Protein AF-A0A3C0UAY2-F1 (afdb_monomer_lite)

Sequence (83 aa):
FEASVANTAGVDALVQWRERANERLAAGQRRLEEGMMGRAALYEPIDNRRFHKDGHGYDAHEAEKAMLLDPNARLDASGYFEM

Structure (mmCIF, N/CA/C/O backbone):
data_AF-A0A3C0UAY2-F1
#
_entry.id   AF-A0A3C0UAY2-F1
#
loop_
_atom_site.group_PDB
_atom_site.id
_atom_site.type_symbol
_atom_site.label_atom_id
_atom_site.label_alt_id
_atom_site.label_comp_id
_atom_site.label_asym_id
_atom_site.label_entity_id
_atom_site.label_seq_id
_a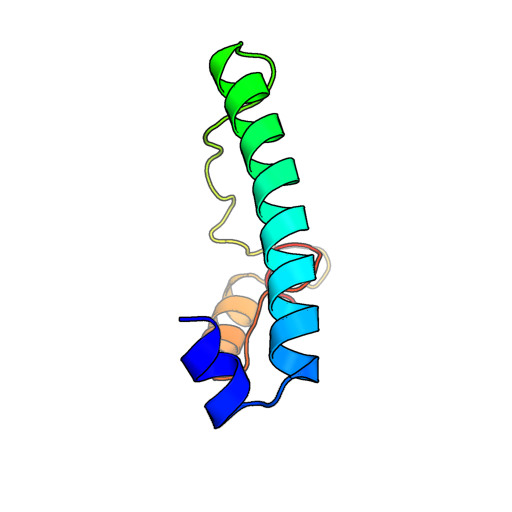tom_site.pdbx_PDB_ins_code
_atom_site.Cartn_x
_atom_site.Cartn_y
_atom_site.Cartn_z
_atom_site.occupancy
_atom_site.B_iso_or_equiv
_atom_site.auth_seq_id
_atom_site.auth_comp_id
_atom_site.auth_asym_id
_atom_site.auth_atom_id
_atom_site.pdbx_PDB_model_num
ATOM 1 N N . PHE A 1 1 ? -11.719 7.315 16.041 1.00 87.88 1 PHE A N 1
ATOM 2 C CA . PHE A 1 1 ? -11.624 6.423 14.869 1.00 87.88 1 PHE A CA 1
ATOM 3 C C . PHE A 1 1 ? -12.160 5.032 15.192 1.00 87.88 1 PHE A C 1
ATOM 5 O O . PHE A 1 1 ? -13.185 4.670 14.641 1.00 87.88 1 PHE A O 1
ATOM 12 N N . GLU A 1 2 ? -11.562 4.299 16.135 1.00 93.44 2 GLU A N 1
ATOM 13 C CA . GLU A 1 2 ? -11.974 2.931 16.509 1.00 93.44 2 GLU A CA 1
ATOM 14 C C . GLU A 1 2 ? -13.457 2.782 16.871 1.00 93.44 2 GLU A C 1
ATOM 16 O O . GLU A 1 2 ? -14.118 1.881 16.369 1.00 93.44 2 GLU A O 1
ATOM 21 N N . ALA A 1 3 ? -14.008 3.710 17.662 1.00 93.25 3 ALA A N 1
ATOM 22 C CA . ALA A 1 3 ? -15.440 3.733 17.965 1.00 93.25 3 ALA A CA 1
ATOM 23 C C . ALA A 1 3 ? -16.310 3.841 16.695 1.00 93.25 3 ALA A C 1
ATOM 25 O O . ALA A 1 3 ? -17.374 3.241 16.626 1.00 93.25 3 ALA A O 1
ATOM 26 N N . SER A 1 4 ? -15.843 4.552 15.661 1.00 94.44 4 SER A N 1
ATOM 27 C CA . SER A 1 4 ? -16.535 4.631 14.367 1.00 94.44 4 SER A CA 1
ATOM 28 C C . SER A 1 4 ? -16.484 3.296 13.623 1.00 94.44 4 SER A C 1
ATOM 30 O O . SER A 1 4 ? -17.500 2.856 13.099 1.00 94.44 4 SER A O 1
ATOM 32 N N . VAL A 1 5 ? -15.331 2.614 13.619 1.00 93.50 5 VAL A N 1
ATOM 33 C CA . VAL A 1 5 ? -15.194 1.279 13.009 1.00 93.50 5 VAL A CA 1
ATOM 34 C C . VAL A 1 5 ? -16.102 0.272 13.710 1.00 93.50 5 VAL A C 1
ATOM 36 O O . VAL A 1 5 ? -16.859 -0.419 13.038 1.00 93.50 5 VAL A O 1
ATOM 39 N N . ALA A 1 6 ? -16.117 0.257 15.046 1.00 95.56 6 ALA A N 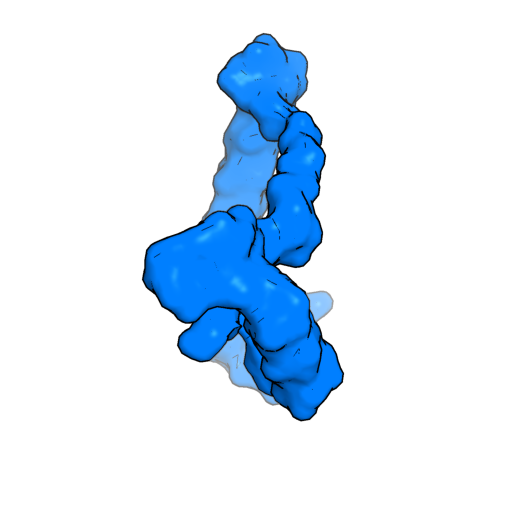1
ATOM 40 C CA . ALA A 1 6 ? -17.029 -0.595 15.806 1.00 95.56 6 ALA A CA 1
ATOM 41 C C . ALA A 1 6 ? -18.500 -0.305 15.472 1.00 95.56 6 ALA A C 1
ATOM 43 O O . ALA A 1 6 ? -19.271 -1.231 15.244 1.00 95.56 6 ALA A O 1
ATOM 44 N N . ASN A 1 7 ? -18.874 0.976 15.395 1.00 95.56 7 ASN A N 1
ATOM 45 C CA . ASN A 1 7 ? -20.254 1.381 15.133 1.00 95.56 7 ASN A CA 1
ATOM 46 C C . ASN A 1 7 ? -20.712 1.128 13.686 1.00 95.56 7 ASN A C 1
ATOM 48 O O . ASN A 1 7 ? -21.903 0.948 13.462 1.00 95.56 7 ASN A O 1
ATOM 52 N N . THR A 1 8 ? -19.806 1.149 12.703 1.00 96.44 8 THR A N 1
ATOM 53 C CA . THR A 1 8 ? -20.161 1.064 11.269 1.00 96.44 8 THR A CA 1
ATOM 54 C C . THR A 1 8 ? -19.887 -0.303 10.648 1.00 96.44 8 THR A C 1
ATOM 56 O O . THR A 1 8 ? -20.621 -0.718 9.757 1.00 96.44 8 THR A O 1
ATOM 59 N N . ALA A 1 9 ? -18.855 -1.004 11.118 1.00 95.38 9 ALA A N 1
ATOM 60 C CA . ALA A 1 9 ? -18.379 -2.275 10.571 1.00 95.38 9 ALA A CA 1
ATOM 61 C C . ALA A 1 9 ? -18.341 -3.410 11.613 1.00 95.38 9 ALA A C 1
ATOM 63 O O . ALA A 1 9 ? -18.047 -4.552 11.266 1.00 95.38 9 ALA A O 1
ATOM 64 N N . GLY A 1 10 ? -18.662 -3.118 12.878 1.00 97.44 10 GLY A N 1
ATOM 65 C CA . GLY A 1 10 ? -18.730 -4.099 13.957 1.00 97.44 10 GLY A CA 1
ATOM 66 C C . GLY A 1 10 ? -17.418 -4.289 14.720 1.00 97.44 10 GLY A C 1
ATOM 67 O O . GLY A 1 10 ? -16.351 -3.789 14.353 1.00 97.44 10 GLY A O 1
ATOM 68 N N . VAL A 1 11 ? -17.509 -5.023 15.830 1.00 97.12 11 VAL A N 1
ATOM 69 C CA . VAL A 1 11 ? -16.382 -5.257 16.746 1.00 97.12 11 VAL A CA 1
ATOM 70 C C . VAL A 1 11 ? -15.316 -6.154 16.112 1.00 97.12 11 VAL A C 1
ATOM 72 O O . VAL A 1 11 ? -14.132 -5.873 16.266 1.00 97.12 11 VAL A O 1
ATOM 75 N N . ASP A 1 12 ? -15.706 -7.163 15.333 1.00 97.69 12 ASP A N 1
ATOM 76 C CA . ASP A 1 12 ? -14.748 -8.051 14.659 1.00 97.69 12 ASP A CA 1
ATOM 77 C C . ASP A 1 12 ? -13.885 -7.287 13.647 1.00 97.69 12 ASP A C 1
ATOM 79 O O . ASP A 1 12 ? -12.669 -7.472 13.588 1.00 97.69 12 ASP A O 1
ATOM 83 N N . ALA A 1 13 ? -14.490 -6.358 12.898 1.00 97.00 13 ALA A N 1
ATOM 84 C CA . ALA A 1 13 ? -13.761 -5.472 11.995 1.00 97.00 13 ALA A CA 1
ATOM 85 C C . ALA A 1 13 ? -12.796 -4.548 12.754 1.00 97.00 13 ALA A C 1
ATOM 87 O O . ALA A 1 13 ? -11.687 -4.293 12.282 1.00 97.00 13 ALA A O 1
ATOM 88 N N . LEU A 1 14 ? -13.181 -4.072 13.946 1.00 97.75 14 LEU A N 1
ATOM 89 C CA . LEU A 1 14 ? -12.289 -3.298 14.810 1.00 97.75 14 LEU A CA 1
ATOM 90 C C . LEU A 1 14 ? -11.086 -4.133 15.278 1.00 97.75 14 LEU A C 1
ATOM 92 O O . LEU A 1 14 ? -9.963 -3.629 15.264 1.00 97.75 14 LEU A O 1
ATOM 96 N N . VAL A 1 15 ? -11.301 -5.391 15.673 1.00 98.00 15 VAL A N 1
ATOM 97 C CA . VAL A 1 15 ? -10.218 -6.291 16.104 1.00 98.00 15 VAL A CA 1
ATOM 98 C C . VAL A 1 15 ? -9.235 -6.529 14.958 1.00 98.00 15 VAL A C 1
ATOM 100 O O . VAL A 1 15 ? -8.048 -6.247 15.117 1.00 98.00 15 VAL A O 1
ATOM 103 N N . GLN A 1 16 ? -9.730 -6.917 13.780 1.00 97.75 16 GLN A N 1
ATOM 104 C CA . GLN A 1 16 ? -8.889 -7.137 12.596 1.00 97.75 16 GLN A CA 1
ATOM 105 C C . GLN A 1 16 ? -8.123 -5.876 12.182 1.00 97.75 16 GLN A C 1
ATOM 107 O O . GLN A 1 16 ? -6.951 -5.935 11.802 1.00 97.75 16 GLN A O 1
ATOM 112 N N . TRP A 1 17 ? -8.774 -4.711 12.253 1.00 96.62 17 TRP A N 1
ATOM 113 C CA . TRP A 1 17 ? -8.111 -3.441 11.981 1.00 96.62 17 TRP A CA 1
ATOM 114 C C . TRP A 1 17 ? -6.968 -3.190 12.968 1.00 96.62 17 TRP A C 1
ATOM 116 O O . TRP A 1 17 ? -5.874 -2.808 12.550 1.00 96.62 17 TRP A O 1
ATOM 126 N N . ARG A 1 18 ? -7.198 -3.423 14.264 1.00 97.94 18 ARG A N 1
ATOM 127 C CA . ARG A 1 18 ? -6.207 -3.175 15.314 1.00 97.94 18 ARG A CA 1
ATOM 128 C C . ARG A 1 18 ? -4.999 -4.101 15.187 1.00 97.94 18 ARG A C 1
ATOM 130 O O . ARG A 1 18 ? -3.872 -3.634 15.338 1.00 97.94 18 ARG A O 1
ATOM 137 N N . GLU A 1 19 ? -5.218 -5.375 14.873 1.00 98.19 19 GLU A N 1
ATOM 138 C CA . GLU A 1 19 ? -4.142 -6.339 14.608 1.00 98.19 19 GLU A CA 1
ATOM 139 C C . GLU A 1 19 ? -3.254 -5.861 13.454 1.00 98.19 19 GLU A C 1
ATOM 141 O O . GLU A 1 19 ? -2.057 -5.629 13.642 1.00 98.19 19 GLU A O 1
ATOM 146 N N . ARG A 1 20 ? -3.859 -5.565 12.298 1.00 97.56 20 ARG A N 1
ATOM 147 C CA . ARG A 1 20 ? -3.142 -5.053 11.120 1.00 97.56 20 ARG A CA 1
ATOM 148 C C . ARG A 1 20 ? -2.416 -3.734 11.387 1.00 97.56 20 ARG A C 1
ATOM 150 O O . ARG A 1 20 ? -1.308 -3.525 10.892 1.00 97.56 20 ARG A O 1
ATOM 157 N N . ALA A 1 21 ? -3.028 -2.831 12.153 1.00 97.69 21 ALA A N 1
ATOM 158 C CA . ALA A 1 21 ? -2.429 -1.545 12.500 1.00 97.69 21 ALA A CA 1
ATOM 159 C C . ALA A 1 21 ? -1.167 -1.722 13.357 1.00 97.69 21 ALA A C 1
ATOM 161 O O . ALA A 1 21 ? -0.140 -1.101 13.072 1.00 97.69 21 ALA A O 1
ATOM 162 N N . ASN A 1 22 ? -1.218 -2.601 14.359 1.00 98.12 22 ASN A N 1
ATOM 163 C CA . ASN A 1 22 ? -0.083 -2.879 15.236 1.00 98.12 22 ASN A CA 1
ATOM 164 C C . ASN A 1 22 ? 1.061 -3.578 14.491 1.00 98.12 22 ASN A C 1
ATOM 166 O O . ASN A 1 22 ? 2.218 -3.180 14.637 1.00 98.12 22 ASN A O 1
ATOM 170 N N . GLU A 1 23 ? 0.748 -4.562 13.644 1.00 98.50 23 GLU A N 1
ATOM 171 C CA . GLU A 1 23 ? 1.739 -5.218 12.782 1.00 98.50 23 GLU A CA 1
ATOM 172 C C . GLU A 1 23 ? 2.438 -4.208 11.867 1.00 98.50 23 GLU A C 1
ATOM 174 O O . GLU A 1 23 ? 3.671 -4.176 11.776 1.00 98.50 23 GLU A O 1
ATOM 179 N N . ARG A 1 24 ? 1.662 -3.324 11.225 1.00 98.19 24 ARG A N 1
ATOM 180 C CA . ARG A 1 24 ? 2.210 -2.293 10.341 1.00 98.19 24 ARG A CA 1
ATOM 181 C C . ARG A 1 24 ? 3.076 -1.289 11.095 1.00 98.19 24 ARG A C 1
ATOM 183 O O . ARG A 1 24 ? 4.111 -0.890 10.562 1.00 98.19 24 ARG A O 1
ATOM 190 N N . LEU A 1 25 ? 2.679 -0.893 12.303 1.00 98.38 25 LEU A N 1
ATOM 191 C CA . LEU A 1 25 ? 3.447 0.028 13.139 1.00 98.38 25 LEU A CA 1
ATOM 192 C C . LEU A 1 25 ? 4.806 -0.573 13.517 1.00 98.38 25 LEU A C 1
ATOM 194 O O . LEU A 1 25 ? 5.834 0.079 13.335 1.00 98.38 25 LEU A O 1
ATOM 198 N N . ALA A 1 26 ? 4.827 -1.832 13.959 1.00 98.44 26 ALA A N 1
ATOM 199 C CA . ALA A 1 26 ? 6.062 -2.526 14.315 1.00 98.44 26 ALA A CA 1
ATOM 200 C C . ALA A 1 26 ? 7.001 -2.702 13.107 1.00 98.44 26 ALA A C 1
ATOM 202 O O . ALA A 1 26 ? 8.202 -2.439 13.207 1.00 98.44 26 ALA A O 1
ATOM 203 N N . ALA A 1 27 ? 6.465 -3.109 11.950 1.00 98.00 27 ALA A N 1
ATOM 204 C CA . ALA A 1 27 ? 7.246 -3.242 10.719 1.00 98.00 27 ALA A CA 1
ATOM 205 C C . ALA A 1 27 ? 7.777 -1.886 10.216 1.00 98.00 27 ALA A C 1
ATOM 207 O O . ALA A 1 27 ? 8.921 -1.788 9.773 1.00 98.00 27 ALA A O 1
ATOM 208 N N . GLY A 1 28 ? 6.958 -0.833 10.307 1.00 97.50 28 GLY A N 1
ATOM 209 C CA . GLY A 1 28 ? 7.323 0.523 9.903 1.00 97.50 28 GLY A CA 1
ATOM 210 C C . GLY A 1 28 ? 8.434 1.120 10.763 1.00 97.50 28 GLY A C 1
ATOM 211 O O . GLY A 1 28 ? 9.394 1.656 10.213 1.00 97.50 28 GLY A O 1
ATOM 212 N N . GLN A 1 29 ? 8.342 0.973 12.089 1.00 98.06 29 GLN A N 1
ATOM 213 C CA . GLN A 1 29 ? 9.357 1.467 13.021 1.00 98.06 29 GLN A CA 1
ATOM 214 C C . GLN A 1 29 ? 10.725 0.834 12.748 1.00 98.06 29 GLN A C 1
ATOM 216 O O . GLN A 1 29 ? 11.718 1.544 12.610 1.00 98.06 29 GLN A O 1
ATOM 221 N N . ARG A 1 30 ? 10.764 -0.494 12.577 1.00 97.50 30 ARG A N 1
ATOM 222 C CA . ARG A 1 30 ? 11.997 -1.221 12.247 1.00 97.50 30 ARG A CA 1
ATOM 223 C 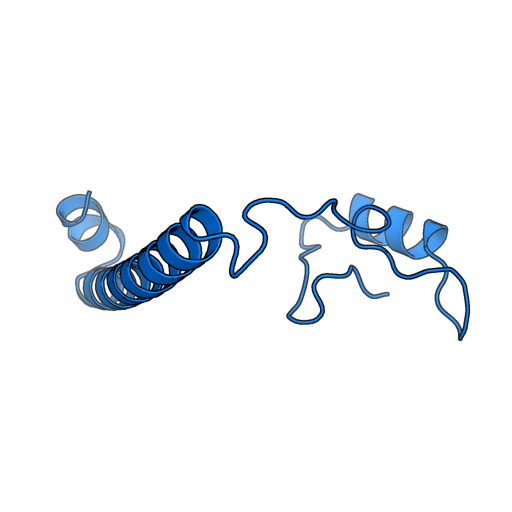C . ARG A 1 30 ? 12.639 -0.701 10.960 1.00 97.50 30 ARG A C 1
ATOM 225 O O . ARG A 1 30 ? 13.823 -0.382 10.953 1.00 97.50 30 ARG A O 1
ATOM 232 N N . ARG A 1 31 ? 11.846 -0.562 9.888 1.00 96.88 31 ARG A N 1
ATOM 233 C CA . ARG A 1 31 ? 12.332 -0.050 8.597 1.00 96.88 31 ARG A CA 1
ATOM 234 C C . ARG A 1 31 ? 12.880 1.374 8.719 1.00 96.88 31 ARG A C 1
ATOM 236 O O . ARG A 1 31 ? 13.884 1.698 8.089 1.00 96.88 31 ARG A O 1
ATOM 243 N N . LEU A 1 32 ? 12.220 2.227 9.504 1.00 97.44 32 LEU A N 1
ATOM 244 C CA . LEU A 1 32 ? 12.658 3.605 9.720 1.00 97.44 32 LEU A CA 1
ATOM 245 C C . LEU A 1 32 ? 14.022 3.654 10.420 1.00 97.44 32 LEU A C 1
ATOM 247 O O . LEU A 1 32 ? 14.914 4.362 9.958 1.00 97.44 32 LEU A O 1
ATOM 251 N N . GLU A 1 33 ? 14.197 2.880 11.491 1.00 98.06 33 GLU A N 1
ATOM 252 C CA . GLU A 1 33 ? 15.455 2.796 12.244 1.00 98.06 33 GLU A CA 1
ATOM 253 C C . GLU A 1 33 ? 16.604 2.258 11.383 1.00 98.06 33 GLU A C 1
ATOM 255 O O . GLU A 1 33 ? 17.688 2.844 11.349 1.00 98.06 33 GLU A O 1
ATOM 260 N N . GLU A 1 34 ? 16.367 1.171 10.644 1.00 98.06 34 GLU A N 1
ATOM 261 C CA . GLU A 1 34 ? 17.342 0.613 9.700 1.00 98.06 34 GLU A CA 1
ATOM 262 C C . GLU A 1 34 ? 17.747 1.637 8.640 1.00 98.06 34 GLU A C 1
ATOM 264 O O . GLU A 1 34 ? 18.932 1.774 8.328 1.00 98.06 34 GLU A O 1
ATOM 269 N N . GLY A 1 35 ? 16.782 2.404 8.138 1.00 97.56 35 GLY A N 1
ATOM 270 C CA . GLY A 1 35 ? 17.035 3.468 7.183 1.00 97.56 35 GLY A CA 1
ATOM 271 C C . GLY A 1 35 ? 17.846 4.632 7.750 1.00 97.56 35 GLY A C 1
ATOM 272 O O . GLY A 1 35 ? 18.807 5.075 7.125 1.00 97.56 35 GLY A O 1
ATOM 273 N N . MET A 1 36 ? 17.522 5.092 8.960 1.00 96.75 36 MET A N 1
ATOM 274 C CA . MET A 1 36 ? 18.267 6.160 9.642 1.00 96.75 36 MET A CA 1
ATOM 275 C C . MET A 1 36 ? 19.717 5.766 9.949 1.00 96.75 36 MET A C 1
ATOM 277 O O . MET A 1 36 ? 20.607 6.611 9.898 1.00 96.75 36 MET A O 1
ATOM 281 N N . MET A 1 37 ? 19.969 4.485 10.232 1.00 97.69 37 MET A N 1
ATOM 282 C CA . MET A 1 37 ? 21.318 3.948 10.443 1.00 97.69 37 MET A CA 1
ATOM 283 C C . MET A 1 37 ? 22.089 3.683 9.138 1.00 97.69 37 MET A C 1
ATOM 285 O O . MET A 1 37 ? 23.226 3.217 9.197 1.00 97.69 37 MET A O 1
ATOM 289 N N . GLY A 1 38 ? 21.482 3.918 7.970 1.00 96.12 38 GLY A N 1
ATOM 290 C CA . GLY A 1 38 ? 22.078 3.608 6.668 1.00 96.12 38 GLY A CA 1
ATOM 291 C C . GLY A 1 38 ? 22.173 2.108 6.362 1.00 96.12 38 GLY A C 1
ATOM 292 O O . GLY A 1 38 ? 22.951 1.710 5.501 1.00 96.12 38 GLY A O 1
ATOM 293 N N . ARG A 1 39 ? 21.408 1.263 7.067 1.00 96.75 39 ARG A N 1
ATOM 294 C CA . ARG A 1 39 ? 21.362 -0.197 6.854 1.00 96.75 39 ARG A CA 1
ATOM 295 C C . ARG A 1 39 ? 20.350 -0.613 5.787 1.00 96.75 39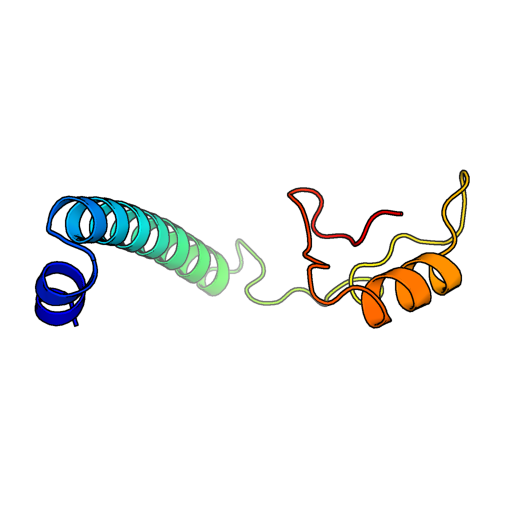 ARG A C 1
ATOM 297 O O . ARG A 1 39 ? 20.467 -1.706 5.246 1.00 96.75 39 ARG A O 1
ATOM 304 N N . ALA A 1 40 ? 19.374 0.243 5.493 1.00 95.81 40 ALA A N 1
ATOM 305 C CA . ALA A 1 40 ? 18.373 0.045 4.449 1.00 95.81 40 ALA A CA 1
ATOM 306 C C . ALA A 1 40 ? 18.064 1.370 3.734 1.00 95.81 40 ALA A C 1
ATOM 308 O O . ALA A 1 40 ? 18.308 2.450 4.271 1.00 95.81 40 ALA A O 1
ATOM 309 N N . ALA A 1 41 ? 17.502 1.310 2.527 1.00 94.56 41 ALA A N 1
ATOM 310 C CA . ALA A 1 41 ? 17.054 2.506 1.824 1.00 94.56 41 ALA A CA 1
ATOM 311 C C . ALA A 1 41 ? 15.694 2.989 2.365 1.00 94.56 41 ALA A C 1
ATOM 313 O O . ALA A 1 41 ? 14.705 2.248 2.403 1.00 94.56 41 ALA A O 1
ATOM 314 N N . LEU A 1 42 ? 15.618 4.267 2.749 1.00 94.88 42 LEU A N 1
ATOM 315 C CA . LEU A 1 42 ? 14.336 4.923 3.048 1.00 94.88 42 LEU A CA 1
ATOM 316 C C . LEU A 1 42 ? 13.558 5.273 1.775 1.00 94.88 42 LEU A C 1
ATOM 318 O O . LEU A 1 42 ? 12.332 5.368 1.813 1.00 94.88 42 LEU A O 1
ATOM 322 N N . TYR A 1 43 ? 14.261 5.435 0.656 1.00 94.19 43 TYR A N 1
ATOM 323 C CA . TYR A 1 43 ? 13.683 5.746 -0.640 1.00 94.19 43 TYR A CA 1
ATOM 324 C C . TYR A 1 43 ? 14.376 4.944 -1.737 1.00 94.19 43 TYR A C 1
ATOM 326 O O . TYR A 1 43 ? 15.601 4.952 -1.838 1.00 94.19 43 TYR A O 1
ATOM 334 N N . GLU A 1 44 ? 13.565 4.305 -2.572 1.00 91.75 44 GLU A N 1
ATOM 335 C CA . GLU A 1 44 ? 13.985 3.625 -3.791 1.00 91.75 44 GLU A CA 1
ATOM 336 C C . GLU A 1 44 ? 13.087 4.127 -4.930 1.00 91.75 44 GLU A C 1
ATOM 338 O O . GLU A 1 44 ? 11.861 4.154 -4.761 1.00 91.75 44 GLU A O 1
ATOM 343 N N . PRO A 1 45 ? 13.656 4.569 -6.066 1.00 92.56 45 PRO A N 1
ATOM 344 C CA . PRO A 1 45 ? 12.867 4.923 -7.236 1.00 92.56 45 PRO A CA 1
ATOM 345 C C . PRO A 1 45 ? 12.000 3.746 -7.687 1.00 92.56 45 PRO A C 1
ATOM 347 O O . PRO A 1 45 ? 12.446 2.602 -7.705 1.00 92.56 45 PRO A O 1
ATOM 350 N N . ILE A 1 46 ? 10.759 4.037 -8.073 1.00 90.00 46 ILE A N 1
ATOM 351 C CA . ILE A 1 46 ? 9.861 3.025 -8.630 1.00 90.00 46 ILE A CA 1
ATOM 352 C C . ILE A 1 46 ? 10.322 2.703 -10.051 1.00 90.00 46 ILE A C 1
ATOM 354 O O . ILE A 1 46 ? 10.398 3.604 -10.889 1.00 90.00 46 ILE A O 1
ATOM 358 N N . ASP A 1 47 ? 10.585 1.426 -10.318 1.00 88.50 47 ASP A N 1
ATOM 359 C CA . ASP A 1 47 ? 10.967 0.966 -11.649 1.00 88.50 47 ASP A CA 1
ATOM 360 C C . ASP A 1 47 ? 9.780 1.004 -12.616 1.00 88.50 47 ASP A C 1
ATOM 362 O O . ASP A 1 47 ? 8.665 0.632 -12.250 1.00 88.50 47 ASP A O 1
ATOM 366 N N . ASN A 1 48 ? 10.034 1.497 -13.829 1.00 89.00 48 ASN A N 1
ATOM 367 C CA . ASN A 1 48 ? 9.140 1.532 -14.990 1.00 89.00 48 ASN A CA 1
ATOM 368 C C . ASN A 1 48 ? 7.641 1.738 -14.685 1.00 89.00 48 ASN A C 1
ATOM 370 O O . ASN A 1 48 ? 6.774 1.102 -15.280 1.00 89.00 48 ASN A O 1
ATOM 374 N N . ARG A 1 49 ? 7.309 2.609 -13.720 1.00 91.88 49 ARG A N 1
ATOM 375 C CA . ARG A 1 49 ? 5.923 2.847 -13.265 1.00 91.88 49 ARG A CA 1
ATOM 376 C C . ARG A 1 49 ? 5.168 1.558 -12.879 1.00 91.88 49 ARG A C 1
ATOM 378 O O . ARG A 1 49 ? 3.942 1.563 -12.888 1.00 91.88 49 ARG A O 1
ATOM 385 N N . ARG A 1 50 ? 5.892 0.504 -12.479 1.00 94.12 50 ARG A N 1
ATOM 386 C CA . ARG A 1 50 ? 5.389 -0.839 -12.145 1.00 94.12 50 ARG A CA 1
ATOM 387 C C . ARG A 1 50 ? 4.872 -1.649 -13.335 1.00 94.12 50 ARG A C 1
ATOM 389 O O . ARG A 1 50 ? 3.991 -2.484 -13.171 1.00 94.12 50 ARG A O 1
ATOM 396 N N . PHE A 1 51 ? 5.456 -1.452 -14.511 1.00 94.44 51 PHE A N 1
ATOM 397 C CA . PHE A 1 51 ? 5.309 -2.367 -15.643 1.00 94.44 51 PHE A CA 1
ATOM 398 C C . PHE A 1 51 ? 6.605 -3.140 -15.859 1.00 94.44 51 PHE A C 1
ATOM 400 O O . PHE A 1 51 ? 7.693 -2.574 -15.729 1.00 94.44 51 PHE A O 1
ATOM 407 N N . HIS A 1 52 ? 6.507 -4.419 -16.214 1.00 92.38 52 HIS A N 1
ATOM 408 C CA . HIS A 1 52 ? 7.694 -5.166 -16.626 1.00 92.38 52 HIS A CA 1
ATOM 409 C C . HIS A 1 52 ? 8.306 -4.552 -17.889 1.00 92.38 52 HIS A C 1
ATOM 411 O O . HIS A 1 52 ? 7.675 -3.776 -18.610 1.00 92.38 52 HIS A O 1
ATOM 417 N N . LYS A 1 53 ? 9.570 -4.879 -18.153 1.00 91.62 53 LYS A N 1
ATOM 418 C CA . LYS A 1 53 ? 10.202 -4.552 -19.431 1.00 91.62 53 LYS A CA 1
ATOM 419 C C . LYS A 1 53 ? 9.605 -5.433 -20.530 1.00 91.62 53 LYS A C 1
ATOM 421 O O . LYS A 1 53 ? 9.405 -6.623 -20.303 1.00 91.62 53 LYS A O 1
ATOM 426 N N . ASP A 1 54 ? 9.410 -4.869 -21.719 1.00 91.44 54 ASP A N 1
ATOM 427 C CA . ASP A 1 54 ? 8.930 -5.615 -22.887 1.00 91.44 54 ASP A CA 1
ATOM 428 C C . ASP A 1 54 ? 9.778 -6.868 -23.154 1.00 91.44 54 ASP A C 1
ATOM 430 O O . ASP A 1 54 ? 11.017 -6.821 -23.171 1.00 91.44 54 ASP A O 1
ATOM 434 N N . GLY A 1 55 ? 9.105 -7.996 -23.382 1.00 87.38 55 GLY A N 1
ATOM 435 C CA . GLY A 1 55 ? 9.740 -9.290 -23.618 1.00 87.38 55 GLY A CA 1
ATOM 436 C C . GLY A 1 55 ? 8.899 -10.468 -23.129 1.00 87.38 55 GLY A C 1
ATOM 437 O O . GLY A 1 55 ? 7.931 -10.297 -22.405 1.00 87.38 55 GLY A O 1
ATOM 438 N N . HIS A 1 56 ? 9.260 -11.689 -23.537 1.00 81.38 56 HIS A N 1
ATOM 439 C CA . HIS A 1 56 ? 8.632 -12.944 -23.077 1.00 81.38 56 HIS A CA 1
ATOM 440 C C . HIS A 1 56 ? 7.086 -12.980 -23.119 1.00 81.38 56 HIS A C 1
ATOM 442 O O . HIS A 1 56 ? 6.463 -13.630 -22.287 1.00 81.38 56 HIS A O 1
ATOM 448 N N . GLY A 1 57 ? 6.463 -12.320 -24.103 1.00 86.50 57 GLY A N 1
ATOM 449 C CA . GLY A 1 57 ? 4.999 -12.266 -24.232 1.00 86.50 57 GLY A CA 1
ATOM 450 C C . GLY A 1 57 ? 4.325 -11.160 -23.414 1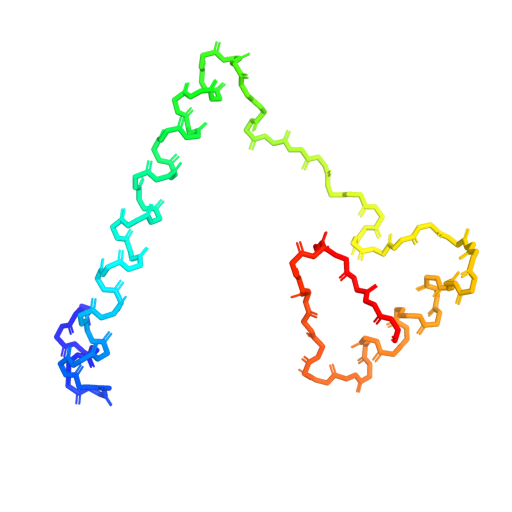.00 86.50 57 GLY A C 1
ATOM 451 O O . GLY A 1 57 ? 3.106 -11.057 -23.449 1.00 86.50 57 GLY A O 1
ATOM 452 N N . TYR A 1 58 ? 5.107 -10.325 -22.730 1.00 91.94 58 TYR A N 1
ATOM 453 C CA . TYR A 1 58 ? 4.657 -9.116 -22.056 1.00 91.94 58 TYR A CA 1
ATOM 454 C C . TYR A 1 58 ? 4.985 -7.874 -22.902 1.00 91.94 58 TYR A C 1
ATOM 456 O O . TYR A 1 58 ? 6.110 -7.714 -23.387 1.00 91.94 58 TYR A O 1
ATOM 464 N N . ASP A 1 59 ? 3.996 -6.998 -23.046 1.00 93.94 59 ASP A N 1
ATOM 465 C CA . ASP A 1 59 ? 4.068 -5.697 -23.713 1.00 93.94 59 ASP A CA 1
ATOM 466 C C . ASP A 1 59 ? 3.556 -4.639 -22.729 1.00 93.94 59 ASP A C 1
ATOM 468 O O . ASP A 1 59 ? 2.374 -4.620 -22.372 1.00 93.94 59 ASP A O 1
ATOM 472 N N . ALA A 1 60 ? 4.449 -3.767 -22.258 1.00 93.62 60 ALA A N 1
ATOM 473 C CA . ALA A 1 60 ? 4.108 -2.758 -21.264 1.00 93.62 60 ALA A CA 1
ATOM 474 C C . ALA A 1 60 ? 3.053 -1.773 -21.777 1.00 93.62 60 ALA A C 1
ATOM 476 O O . ALA A 1 60 ? 2.272 -1.247 -20.985 1.00 93.62 60 ALA A O 1
ATOM 477 N N . HIS A 1 61 ? 3.012 -1.524 -23.085 1.00 94.06 61 HIS A N 1
ATOM 478 C CA . HIS A 1 61 ? 2.061 -0.601 -23.678 1.00 94.06 61 HIS A CA 1
ATOM 479 C C . HIS A 1 61 ? 0.646 -1.187 -23.702 1.00 94.06 61 HIS A C 1
ATOM 481 O O . HIS A 1 61 ? -0.315 -0.484 -23.380 1.00 94.06 61 HIS A O 1
ATOM 487 N N . GLU A 1 62 ? 0.505 -2.472 -24.030 1.00 95.12 62 GLU A N 1
ATOM 488 C CA . GLU A 1 62 ? -0.793 -3.155 -23.978 1.00 95.12 62 GLU A CA 1
ATOM 489 C C . GLU A 1 62 ? -1.269 -3.366 -22.533 1.00 95.12 62 GLU A C 1
ATOM 491 O O . GLU A 1 62 ? -2.437 -3.105 -22.235 1.00 95.12 62 GLU A O 1
ATOM 496 N N . ALA A 1 63 ? -0.365 -3.717 -21.610 1.00 94.44 63 ALA A N 1
ATOM 497 C CA . ALA A 1 63 ? -0.678 -3.795 -20.181 1.00 94.44 63 ALA A CA 1
ATOM 498 C C . ALA A 1 63 ? -1.122 -2.432 -19.611 1.00 94.44 63 ALA A C 1
ATOM 500 O O . ALA A 1 63 ? -2.087 -2.355 -18.848 1.00 94.44 63 ALA A O 1
ATOM 501 N N . GLU A 1 64 ? -0.472 -1.332 -20.014 1.00 95.00 64 GLU A N 1
ATOM 502 C CA . GLU A 1 64 ? -0.866 0.028 -19.622 1.00 95.00 64 GLU A CA 1
ATOM 503 C C . GLU A 1 64 ? -2.271 0.377 -20.135 1.00 95.00 64 GLU A C 1
ATOM 505 O O . GLU A 1 64 ? -3.091 0.884 -19.368 1.00 95.00 64 GLU A O 1
ATOM 510 N N . LYS A 1 65 ? -2.594 0.058 -21.396 1.00 95.69 65 LYS A N 1
ATOM 511 C CA . LYS A 1 65 ? -3.949 0.260 -21.937 1.00 95.69 65 LYS A CA 1
ATOM 512 C C . LYS A 1 65 ? -4.994 -0.545 -21.174 1.00 95.69 65 LYS A C 1
ATOM 514 O O . LYS A 1 65 ? -6.027 0.015 -20.813 1.00 95.69 65 LYS A O 1
ATOM 519 N N . ALA A 1 66 ? -4.736 -1.830 -20.934 1.00 95.06 66 ALA A N 1
ATOM 520 C CA . ALA A 1 66 ? -5.653 -2.703 -20.209 1.00 95.06 66 ALA A CA 1
ATOM 521 C C . ALA A 1 66 ? -5.918 -2.169 -18.792 1.00 95.06 66 ALA A C 1
ATOM 523 O O . ALA A 1 66 ? -7.073 -2.007 -18.403 1.00 95.06 66 ALA A O 1
ATOM 524 N N . MET A 1 67 ? -4.857 -1.787 -18.073 1.00 95.31 67 MET A N 1
ATOM 525 C CA . MET A 1 67 ? -4.944 -1.191 -16.738 1.00 95.31 67 MET A CA 1
ATOM 526 C C . MET A 1 67 ? -5.764 0.105 -16.727 1.00 95.31 67 MET A C 1
ATOM 528 O O . MET A 1 67 ? -6.618 0.279 -15.864 1.00 95.31 67 MET A O 1
ATOM 532 N N . LEU A 1 68 ? -5.556 1.006 -17.694 1.00 95.88 68 LEU A N 1
ATOM 533 C CA . LEU A 1 68 ? -6.293 2.275 -17.769 1.00 95.88 68 LEU A CA 1
ATOM 534 C C . LEU A 1 68 ? -7.793 2.095 -18.046 1.00 95.88 68 LEU A C 1
ATOM 536 O O . LEU A 1 68 ? -8.585 2.979 -17.712 1.00 95.88 68 LEU A O 1
ATOM 540 N N . LEU A 1 69 ? -8.178 0.984 -18.675 1.00 97.25 69 LEU A N 1
ATOM 541 C CA . LEU A 1 69 ? -9.564 0.680 -19.027 1.00 97.25 69 LEU A CA 1
ATOM 542 C C . LEU A 1 69 ? -10.283 -0.177 -17.973 1.00 97.25 69 LEU A C 1
ATOM 544 O O . LEU A 1 69 ? -11.513 -0.248 -18.006 1.00 97.25 69 LEU A O 1
ATOM 548 N N . ASP A 1 70 ? -9.561 -0.788 -17.030 1.00 96.38 70 ASP A N 1
ATOM 549 C CA . ASP A 1 70 ? -10.143 -1.594 -15.954 1.00 96.38 70 ASP A CA 1
ATOM 550 C C . ASP A 1 70 ? -10.224 -0.816 -14.620 1.00 96.38 70 ASP A C 1
ATOM 552 O O . ASP A 1 70 ? -9.207 -0.590 -13.957 1.00 96.38 70 ASP A O 1
ATOM 556 N N . PRO A 1 71 ? -11.430 -0.457 -14.131 1.00 96.56 71 PRO A N 1
ATOM 557 C CA . PRO A 1 71 ? -11.587 0.231 -12.843 1.00 96.56 71 PRO A CA 1
ATOM 558 C C . PRO A 1 71 ? -11.134 -0.609 -11.632 1.00 96.56 71 PRO A C 1
ATOM 560 O O . PRO A 1 71 ? -10.870 -0.072 -10.543 1.00 96.56 71 PRO A O 1
ATOM 563 N N . ASN A 1 72 ? -11.040 -1.927 -11.795 1.00 96.00 72 ASN A N 1
ATOM 564 C CA . ASN A 1 72 ? -10.618 -2.853 -10.754 1.00 96.00 72 ASN A CA 1
ATOM 565 C C . ASN A 1 72 ? -9.126 -3.184 -10.812 1.00 96.00 72 ASN A C 1
ATOM 567 O O . ASN A 1 72 ? -8.662 -3.908 -9.932 1.00 96.00 72 ASN A O 1
ATOM 571 N N . ALA A 1 73 ? -8.364 -2.619 -11.755 1.00 95.19 73 ALA A N 1
ATOM 572 C CA . ALA A 1 73 ? -6.939 -2.894 -11.872 1.00 95.19 73 ALA A CA 1
ATOM 573 C C . ALA A 1 73 ? -6.200 -2.542 -10.570 1.00 95.19 73 ALA A C 1
ATOM 575 O O . ALA A 1 73 ? -6.286 -1.421 -10.052 1.00 95.19 73 ALA A O 1
ATOM 576 N N . ARG A 1 74 ? -5.485 -3.514 -10.004 1.00 95.12 74 ARG A N 1
ATOM 577 C CA . ARG A 1 74 ? -4.661 -3.373 -8.795 1.00 95.12 74 ARG A CA 1
ATOM 578 C C . ARG A 1 74 ? -3.366 -4.149 -8.991 1.00 95.12 74 ARG A C 1
ATOM 580 O O . ARG A 1 74 ? -3.330 -5.120 -9.734 1.00 95.12 74 ARG A O 1
ATOM 587 N N . LEU A 1 75 ? -2.326 -3.720 -8.288 1.00 94.50 75 LEU A N 1
ATOM 588 C CA . LEU A 1 75 ? -1.077 -4.469 -8.207 1.00 94.50 75 LEU A CA 1
ATOM 589 C C . LEU A 1 75 ? -1.278 -5.702 -7.332 1.00 94.50 75 LEU A C 1
ATOM 591 O O . LEU A 1 75 ? -1.956 -5.630 -6.300 1.00 94.50 75 LEU A O 1
ATOM 595 N N . ASP A 1 76 ? -0.637 -6.793 -7.715 1.00 92.62 76 ASP A N 1
ATOM 596 C CA . ASP A 1 76 ? -0.568 -8.000 -6.909 1.00 92.62 76 ASP A CA 1
ATOM 597 C C . ASP A 1 76 ? 0.710 -8.023 -6.043 1.00 92.62 76 ASP A C 1
ATOM 599 O O . ASP A 1 76 ? 1.372 -7.002 -5.819 1.00 92.62 76 ASP A 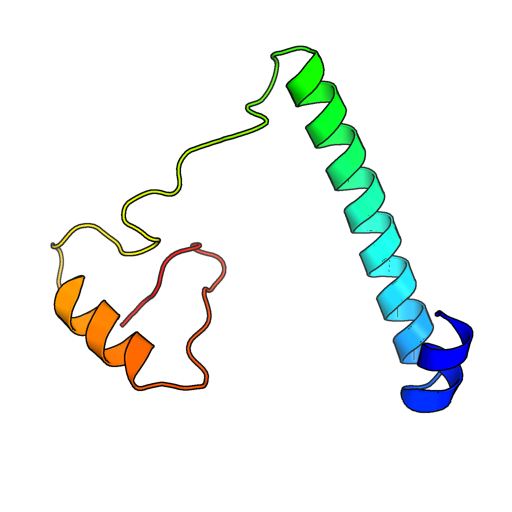O 1
ATOM 603 N N . ALA A 1 77 ? 1.054 -9.200 -5.517 1.00 94.06 77 ALA A N 1
ATOM 604 C CA . ALA A 1 77 ? 2.238 -9.382 -4.684 1.00 94.06 77 ALA A CA 1
ATOM 605 C C . ALA A 1 77 ? 3.569 -9.196 -5.440 1.00 94.06 77 ALA A C 1
ATOM 607 O O . ALA A 1 77 ? 4.581 -8.938 -4.787 1.00 94.06 77 ALA A O 1
ATOM 608 N N . SER A 1 78 ? 3.587 -9.299 -6.776 1.00 91.69 78 SER A N 1
ATOM 609 C CA . SER A 1 78 ? 4.778 -9.014 -7.590 1.00 91.69 78 SER A CA 1
ATOM 610 C C . SER A 1 78 ? 5.146 -7.528 -7.545 1.00 91.69 78 SER A C 1
ATOM 612 O O . SER A 1 78 ? 6.313 -7.161 -7.680 1.00 91.69 78 SER A O 1
ATOM 614 N N . GLY A 1 79 ? 4.149 -6.666 -7.317 1.00 92.88 79 GLY A N 1
ATOM 615 C CA . GLY A 1 79 ? 4.301 -5.218 -7.338 1.00 92.88 79 GLY A CA 1
ATOM 616 C C . GLY A 1 79 ? 4.280 -4.600 -8.737 1.00 92.88 79 GLY A C 1
ATOM 617 O O . GLY A 1 79 ? 4.500 -3.385 -8.816 1.00 92.88 79 GLY A O 1
ATOM 618 N N . TYR A 1 80 ? 3.985 -5.392 -9.774 1.00 94.19 80 TYR A N 1
ATOM 619 C CA . TYR A 1 80 ? 3.814 -4.987 -11.169 1.00 94.19 80 TYR A CA 1
ATOM 620 C C . TYR A 1 80 ? 2.367 -5.202 -11.642 1.00 94.19 80 TYR A C 1
ATOM 622 O O . TYR A 1 80 ? 1.595 -5.926 -11.013 1.00 94.19 80 TYR A O 1
ATOM 630 N N . PHE A 1 81 ? 1.973 -4.512 -12.713 1.00 93.12 81 PHE A N 1
ATOM 631 C CA . PHE A 1 81 ? 0.738 -4.824 -13.429 1.00 93.12 81 PHE A CA 1
ATOM 632 C C . PHE A 1 81 ? 0.975 -6.008 -14.363 1.00 93.12 81 PHE A C 1
ATOM 634 O O . PHE A 1 81 ? 1.940 -6.014 -15.123 1.00 93.12 81 PHE A O 1
ATOM 641 N N . GLU A 1 82 ? 0.071 -6.977 -14.305 1.00 87.69 82 GLU A N 1
ATOM 642 C CA . GLU A 1 82 ? 0.079 -8.173 -15.146 1.00 87.69 82 GLU A CA 1
ATOM 643 C C . GLU A 1 82 ? -1.016 -8.066 -16.224 1.00 87.69 82 GLU A C 1
ATOM 645 O O . GLU A 1 82 ? -1.955 -7.277 -16.076 1.00 87.69 82 GLU A O 1
ATOM 650 N N . MET A 1 83 ? -0.865 -8.826 -17.317 1.00 74.88 83 MET A N 1
ATOM 651 C CA . MET A 1 83 ? -1.835 -8.903 -18.427 1.00 74.88 83 MET A CA 1
ATOM 652 C C . MET A 1 83 ? -2.928 -9.948 -18.191 1.00 74.88 83 MET A C 1
ATOM 654 O O . MET A 1 83 ? -2.616 -11.012 -17.609 1.00 74.88 83 MET A O 1
#

Secondary structure (DSSP, 8-state):
-HHHHHHHH-HHHHHHHHHHHHHHHHHHHHHHHHHHTTSS-S--PPGGGGBPPSBTTB-HHHHHHHHHH-TT----TTSSB--

Radius of gyration: 18.71 Å; chains: 1; bounding box: 42×19×42 Å

Foldseek 3Di:
DLVVCCVPVNDVSSVVVVVVVVVCVVVVVVQVVCCVVVNDPPDDDDPPVQADDDDPPGDSVVLVVVQVPDPPFDDDPVSHRDD

pLDDT: mean 94.56, std 3.88, range [74.88, 98.5]